Protein AF-A0A7S0EBW3-F1 (afdb_monomer)

Secondary structure (DSSP, 8-state):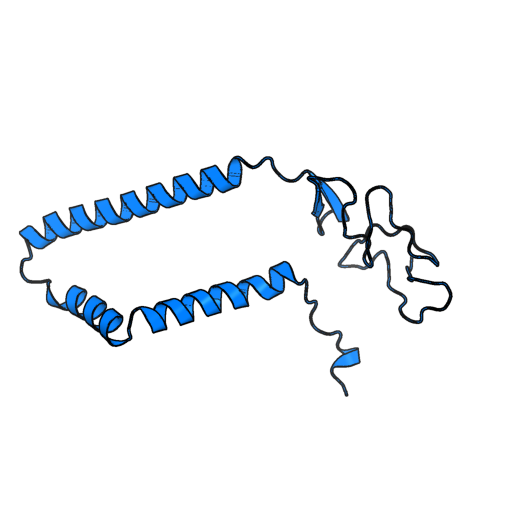
-EEESSTT-S--EESB-SS-B--B--EES-PBPTTEESTTS-EESSTTEEEETTTTEEEEPPPTHHHHHHHHHHHHHHHHHHHHHHHHHHHHHHH-TTTHHHHHHHHHHHHHH-HHHHHHHHHHHHHHHHHHHHH--PPPPGGGS--

Foldseek 3Di:
DWADQAPPDPDIHDCDDPQWHAQFPHDGRTHGDPQFDDPRSQDGPDPQWHGDRVVNDTDGHPDPPVVVVVVVVVVVVVVVVVVVVCVVCVVVCVVVVPPPPPVVVVVCVCVVCPVVNVVVVVVVCVVVVCVCVPVVPDPDPVVPVPD

Structure (mmCIF, N/CA/C/O backbone):
data_AF-A0A7S0EBW3-F1
#
_entry.id   AF-A0A7S0EBW3-F1
#
loop_
_atom_site.group_PDB
_atom_site.id
_atom_site.type_symbol
_atom_site.label_atom_id
_atom_site.label_alt_id
_atom_site.label_comp_id
_atom_site.label_asym_id
_atom_site.label_entity_id
_atom_site.label_seq_id
_atom_site.pdbx_PDB_ins_code
_atom_site.Cartn_x
_atom_site.Cartn_y
_atom_site.Cartn_z
_atom_site.occupancy
_atom_site.B_iso_or_equiv
_atom_site.auth_seq_id
_atom_site.auth_comp_id
_atom_site.auth_asym_id
_atom_site.auth_atom_id
_atom_site.pdbx_PDB_model_num
ATOM 1 N N . GLU A 1 1 ? 6.588 -10.914 -23.840 1.00 69.38 1 GLU A N 1
ATOM 2 C CA . GLU A 1 1 ? 7.933 -10.317 -23.704 1.00 69.38 1 GLU A CA 1
ATOM 3 C C . GLU A 1 1 ? 8.533 -10.712 -22.366 1.00 69.38 1 GLU A C 1
ATOM 5 O O . GLU A 1 1 ? 7.778 -10.971 -21.429 1.00 69.38 1 GLU A O 1
ATOM 10 N N . TYR A 1 2 ? 9.860 -10.817 -22.300 1.00 77.00 2 TYR A N 1
ATOM 11 C CA . TYR A 1 2 ? 10.599 -11.184 -21.093 1.00 77.00 2 TYR A CA 1
ATOM 12 C C . TYR A 1 2 ? 11.570 -10.066 -20.716 1.00 77.00 2 TYR A C 1
ATOM 14 O O . TYR A 1 2 ? 12.130 -9.405 -21.593 1.00 77.00 2 TYR A O 1
ATOM 22 N N . TRP A 1 3 ? 11.761 -9.882 -19.417 1.00 79.44 3 TRP A N 1
ATOM 23 C CA . TRP A 1 3 ? 12.635 -8.896 -18.801 1.00 79.44 3 TRP A CA 1
ATOM 24 C C . TRP A 1 3 ? 13.728 -9.598 -17.998 1.00 79.44 3 TRP A C 1
ATOM 26 O O . TRP A 1 3 ? 13.497 -10.642 -17.383 1.00 79.44 3 TRP A O 1
ATOM 36 N N . ARG A 1 4 ? 14.924 -9.005 -18.011 1.00 76.56 4 ARG A N 1
ATOM 37 C CA . ARG A 1 4 ? 16.059 -9.397 -17.171 1.00 76.56 4 ARG A CA 1
ATOM 38 C C . ARG A 1 4 ? 16.924 -8.185 -16.832 1.00 76.56 4 ARG A C 1
ATOM 40 O O . ARG A 1 4 ? 17.083 -7.274 -17.651 1.00 76.56 4 ARG A O 1
ATOM 47 N N . ILE A 1 5 ? 17.535 -8.209 -15.647 1.00 74.75 5 ILE A N 1
ATOM 48 C CA . ILE A 1 5 ? 18.353 -7.094 -15.140 1.00 74.75 5 ILE A CA 1
ATOM 49 C C . ILE A 1 5 ? 19.613 -6.829 -15.975 1.00 74.75 5 ILE A C 1
ATOM 51 O O . ILE A 1 5 ? 20.009 -5.685 -16.157 1.00 74.75 5 ILE A O 1
ATOM 55 N N . SER A 1 6 ? 20.217 -7.873 -16.541 1.00 77.00 6 SER A N 1
ATOM 56 C CA . SER A 1 6 ? 21.389 -7.786 -17.418 1.00 77.00 6 SER A CA 1
ATOM 57 C C . SER A 1 6 ? 21.342 -8.886 -18.480 1.00 77.00 6 SER A C 1
ATOM 59 O O . SER A 1 6 ? 20.559 -9.829 -18.377 1.00 77.00 6 SER A O 1
ATOM 61 N N . SER A 1 7 ? 22.187 -8.797 -19.511 1.00 79.88 7 SER A N 1
ATOM 62 C CA . SER A 1 7 ? 22.317 -9.843 -20.539 1.00 79.88 7 SER A CA 1
ATOM 63 C C . SER A 1 7 ? 22.825 -11.184 -20.001 1.00 79.88 7 SER A C 1
ATOM 65 O O . SER A 1 7 ? 22.590 -12.204 -20.640 1.00 79.88 7 SER A O 1
ATOM 67 N N . THR A 1 8 ? 23.483 -11.179 -18.842 1.00 81.81 8 THR A N 1
ATOM 68 C CA . THR A 1 8 ? 24.072 -12.354 -18.185 1.00 81.81 8 THR A CA 1
ATOM 69 C C . THR A 1 8 ? 23.226 -12.902 -17.037 1.00 81.81 8 THR A C 1
ATOM 71 O O . THR A 1 8 ? 23.603 -13.901 -16.431 1.00 81.81 8 THR A O 1
ATOM 74 N N . SER A 1 9 ? 22.102 -12.259 -16.709 1.00 80.56 9 SER A N 1
ATOM 75 C CA . SER A 1 9 ? 21.250 -12.713 -15.613 1.00 80.56 9 SER A CA 1
ATOM 76 C C . SER A 1 9 ? 20.488 -13.985 -15.982 1.00 80.56 9 SER A C 1
ATOM 78 O O . SER A 1 9 ? 19.905 -14.075 -17.064 1.00 80.56 9 SER A O 1
ATOM 80 N N . LEU A 1 10 ? 20.481 -14.945 -15.055 1.00 81.88 10 LEU A N 1
ATOM 81 C CA . LEU A 1 10 ? 19.701 -16.182 -15.147 1.00 81.88 10 LEU A CA 1
ATOM 82 C C . LEU A 1 10 ? 18.241 -15.987 -14.699 1.00 81.88 10 LEU A C 1
ATOM 84 O O . LEU A 1 10 ? 17.397 -16.824 -15.006 1.00 81.88 10 LEU A O 1
ATOM 88 N N . ASP A 1 11 ? 17.934 -14.886 -14.001 1.00 76.06 11 ASP A N 1
ATOM 89 C CA . ASP A 1 11 ? 16.568 -14.529 -13.600 1.00 76.06 11 ASP A CA 1
ATOM 90 C C . ASP A 1 11 ? 15.874 -13.807 -14.764 1.00 76.06 11 ASP A C 1
ATOM 92 O O . ASP A 1 11 ? 16.110 -12.622 -15.028 1.00 76.06 11 ASP A O 1
ATOM 96 N N . VAL A 1 12 ? 15.054 -14.560 -15.500 1.00 78.25 12 VAL A N 1
ATOM 97 C CA . VAL A 1 12 ? 14.268 -14.073 -16.636 1.00 78.25 12 VAL A CA 1
ATOM 98 C C . VAL A 1 12 ? 12.795 -14.114 -16.259 1.00 78.25 12 VAL A C 1
ATOM 100 O O . VAL A 1 12 ? 12.225 -15.185 -16.060 1.00 78.25 12 VAL A O 1
ATOM 103 N N . ARG A 1 13 ? 12.149 -12.948 -16.212 1.00 74.75 13 ARG A N 1
ATOM 104 C CA . ARG A 1 13 ? 10.738 -12.827 -15.819 1.00 74.75 13 ARG A CA 1
ATOM 105 C C . ARG A 1 13 ? 9.878 -12.434 -17.002 1.00 74.75 13 ARG A C 1
ATOM 107 O O . ARG A 1 13 ? 10.310 -11.701 -17.888 1.00 74.75 13 ARG A O 1
ATOM 114 N N . LYS A 1 14 ? 8.643 -12.921 -17.041 1.00 76.31 14 LYS A N 1
ATOM 115 C CA . LYS A 1 14 ? 7.682 -12.548 -18.084 1.00 76.31 14 LYS A CA 1
ATOM 116 C C . LYS A 1 14 ? 7.138 -11.149 -17.771 1.00 76.31 14 LYS A C 1
ATOM 118 O O . LYS A 1 14 ? 6.630 -10.939 -16.679 1.00 76.31 14 LYS A O 1
ATOM 123 N N . CYS A 1 15 ? 7.207 -10.224 -18.730 1.00 72.62 15 CYS A N 1
ATOM 124 C CA . CYS A 1 15 ? 6.625 -8.879 -18.590 1.00 72.62 15 CYS A CA 1
ATOM 125 C C . CYS A 1 15 ? 5.094 -8.896 -18.536 1.00 72.62 15 CYS A C 1
ATOM 127 O O . CYS A 1 15 ? 4.454 -8.044 -17.931 1.00 72.62 15 CYS A O 1
ATOM 129 N N . ARG A 1 16 ? 4.499 -9.884 -19.209 1.00 69.31 16 ARG A N 1
ATOM 130 C CA . ARG A 1 16 ? 3.053 -10.016 -19.374 1.00 69.31 16 ARG A CA 1
ATOM 131 C C . ARG A 1 16 ? 2.632 -11.439 -19.030 1.00 69.31 16 ARG A C 1
ATOM 133 O O . ARG A 1 16 ? 2.846 -12.347 -19.837 1.00 69.31 16 ARG A O 1
ATOM 140 N N . GLY A 1 17 ? 2.107 -11.643 -17.824 1.00 57.16 17 GLY A N 1
ATOM 141 C CA . GLY A 1 17 ? 1.518 -12.907 -17.368 1.00 57.16 17 GLY A CA 1
ATOM 142 C C . GLY A 1 17 ? -0.011 -12.878 -17.411 1.00 57.16 17 GLY A C 1
ATOM 143 O O . GLY A 1 17 ? -0.600 -11.818 -17.587 1.00 57.16 17 GLY A O 1
ATOM 144 N N . ASP A 1 18 ? -0.652 -14.034 -17.223 1.00 54.78 18 ASP A N 1
ATOM 145 C CA . ASP A 1 18 ? -2.123 -14.145 -17.211 1.00 54.78 18 ASP A CA 1
ATOM 146 C C . ASP A 1 18 ? -2.771 -13.470 -15.985 1.00 54.78 18 ASP A C 1
ATOM 148 O O . ASP A 1 18 ? -3.982 -13.273 -15.953 1.00 54.78 18 ASP A O 1
ATOM 152 N N . THR A 1 19 ? -1.972 -13.088 -14.981 1.00 52.38 19 THR A N 1
ATOM 153 C CA . THR A 1 19 ? -2.448 -12.560 -13.690 1.00 52.38 19 THR A CA 1
ATOM 154 C C . THR A 1 19 ? -1.768 -11.269 -13.228 1.00 52.38 19 THR A C 1
ATOM 156 O O . THR A 1 19 ? -2.220 -10.676 -12.253 1.00 52.38 19 THR A O 1
ATOM 159 N N . ALA A 1 20 ? -0.709 -10.808 -13.902 1.00 56.16 20 ALA A N 1
ATOM 160 C CA . ALA A 1 20 ? 0.003 -9.584 -13.541 1.00 56.16 20 ALA A CA 1
ATOM 161 C C . ALA A 1 20 ? 0.631 -8.940 -14.782 1.00 56.16 20 ALA A C 1
ATOM 163 O O . ALA A 1 20 ? 1.392 -9.569 -15.527 1.00 56.16 20 ALA A O 1
ATOM 164 N N . TYR A 1 21 ? 0.285 -7.675 -14.990 1.00 68.31 21 TYR A N 1
ATOM 165 C CA . TYR A 1 21 ? 0.877 -6.811 -15.995 1.00 68.31 21 TYR A CA 1
ATOM 166 C C . TYR A 1 21 ? 1.929 -5.967 -15.274 1.00 68.31 21 TYR A C 1
ATOM 168 O O . TYR A 1 21 ? 1.602 -5.256 -14.327 1.00 68.31 21 TYR A O 1
ATOM 176 N N . THR A 1 22 ? 3.196 -6.061 -15.673 1.00 73.06 22 THR A N 1
ATOM 177 C CA . THR A 1 22 ? 4.205 -5.089 -15.244 1.00 73.06 22 THR A CA 1
ATOM 178 C C . THR A 1 22 ? 4.606 -4.243 -16.449 1.00 73.06 22 THR A C 1
ATOM 180 O O . THR A 1 22 ? 4.729 -4.770 -17.560 1.00 73.06 22 THR A O 1
ATOM 183 N N . PRO A 1 23 ? 4.792 -2.925 -16.287 1.00 79.00 23 PRO A N 1
ATOM 184 C CA . PRO A 1 23 ? 5.110 -2.023 -17.388 1.00 79.00 23 PRO A CA 1
ATOM 185 C C . PRO A 1 23 ? 6.611 -2.080 -17.692 1.00 79.00 23 PRO A C 1
ATOM 187 O O . PRO A 1 23 ? 7.340 -1.097 -17.563 1.00 79.00 23 PRO A O 1
ATOM 190 N N . CYS A 1 24 ? 7.102 -3.263 -18.061 1.00 81.50 24 CYS A N 1
ATOM 191 C CA . CYS A 1 24 ? 8.438 -3.414 -18.619 1.00 81.50 24 CYS A CA 1
ATOM 192 C C . CYS A 1 24 ? 8.402 -3.360 -20.142 1.00 81.50 24 CYS A C 1
ATOM 194 O O . CYS A 1 24 ? 7.511 -3.912 -20.781 1.00 81.50 24 CYS A O 1
ATOM 196 N N . ALA A 1 25 ? 9.422 -2.724 -20.716 1.00 78.75 25 ALA A N 1
ATOM 197 C CA . ALA A 1 25 ? 9.622 -2.643 -22.160 1.00 78.75 25 ALA A CA 1
ATOM 198 C C . ALA A 1 25 ? 10.271 -3.920 -22.739 1.00 78.75 25 ALA A C 1
ATOM 200 O O . ALA A 1 25 ? 10.454 -4.040 -23.948 1.00 78.75 25 ALA A O 1
ATOM 201 N N . GLY A 1 26 ? 10.623 -4.879 -21.872 1.00 77.06 26 GLY A N 1
ATOM 202 C CA . GLY A 1 26 ? 11.288 -6.126 -22.236 1.00 77.06 26 GLY A CA 1
ATOM 203 C C . GLY A 1 26 ? 12.762 -5.954 -22.619 1.00 77.06 26 GLY A C 1
ATOM 204 O O . GLY A 1 26 ? 13.294 -4.853 -22.724 1.00 77.06 26 GLY A O 1
ATOM 205 N N . GLY A 1 27 ? 13.445 -7.082 -22.817 1.00 73.88 27 GLY A N 1
ATOM 206 C CA . GLY A 1 27 ? 14.837 -7.114 -23.266 1.00 73.88 27 GLY A CA 1
ATOM 207 C C . GLY A 1 27 ? 15.868 -7.250 -22.142 1.00 73.88 27 GLY A C 1
ATOM 208 O O . GLY A 1 27 ? 15.555 -7.565 -20.992 1.00 73.88 27 GLY A O 1
ATOM 209 N N . ALA A 1 28 ? 17.137 -7.086 -22.518 1.00 66.12 28 ALA A N 1
ATOM 210 C CA . ALA A 1 28 ? 18.273 -7.126 -21.605 1.00 66.12 28 ALA A CA 1
ATOM 211 C C . ALA A 1 28 ? 18.618 -5.704 -21.155 1.00 66.12 28 ALA A C 1
ATOM 213 O O . ALA A 1 28 ? 18.741 -4.845 -22.020 1.00 66.12 28 ALA A O 1
ATOM 214 N N . ALA A 1 29 ? 18.844 -5.505 -19.851 1.00 66.44 29 ALA A N 1
ATOM 215 C CA . ALA A 1 29 ? 19.151 -4.222 -19.188 1.00 66.44 29 ALA A CA 1
ATOM 216 C C . ALA A 1 29 ? 17.959 -3.472 -18.562 1.00 66.44 29 ALA A C 1
ATOM 218 O O . ALA A 1 29 ? 18.016 -2.259 -18.395 1.00 66.44 29 ALA A O 1
ATOM 219 N N . ALA A 1 30 ? 16.914 -4.194 -18.151 1.00 64.25 30 ALA A N 1
ATOM 220 C CA . ALA A 1 30 ? 15.855 -3.669 -17.291 1.00 64.25 30 ALA A CA 1
ATOM 221 C C . ALA A 1 30 ? 15.211 -2.329 -17.699 1.00 64.25 30 ALA A C 1
ATOM 223 O O . ALA A 1 30 ? 14.985 -1.466 -16.853 1.00 64.25 30 ALA A O 1
ATOM 224 N N . SER A 1 31 ? 14.859 -2.156 -18.973 1.00 78.06 31 SER A N 1
ATOM 225 C CA . SER A 1 31 ? 14.070 -0.997 -19.390 1.00 78.06 31 SER A CA 1
ATOM 226 C C . SER A 1 31 ? 12.623 -1.119 -18.899 1.00 78.06 31 SER A C 1
ATOM 228 O O . SER A 1 31 ? 11.883 -2.048 -19.245 1.00 78.06 31 SER A O 1
ATOM 230 N N . CYS A 1 32 ? 12.222 -0.161 -18.069 1.00 82.81 32 CYS A N 1
ATOM 231 C CA . CYS A 1 32 ? 10.830 0.071 -17.711 1.00 82.81 32 CYS A CA 1
ATOM 232 C C . CYS A 1 32 ? 10.180 1.015 -18.723 1.00 82.81 32 CYS A C 1
ATOM 234 O O . CYS A 1 32 ? 10.877 1.749 -19.425 1.00 82.81 32 CYS A O 1
ATOM 236 N N . ALA A 1 33 ? 8.852 0.978 -18.812 1.00 84.25 33 ALA A N 1
ATOM 237 C CA . ALA A 1 33 ? 8.105 2.002 -19.528 1.00 84.25 33 ALA A CA 1
ATOM 238 C C . ALA A 1 33 ? 8.330 3.381 -18.886 1.00 84.25 33 ALA A C 1
ATOM 240 O O . ALA A 1 33 ? 8.766 3.486 -17.735 1.00 84.25 33 ALA A O 1
ATOM 241 N N . ASP A 1 34 ? 8.013 4.441 -19.624 1.00 85.56 34 ASP A N 1
ATOM 242 C CA . ASP A 1 34 ? 8.149 5.807 -19.125 1.00 85.56 34 ASP A CA 1
ATOM 243 C C . ASP A 1 34 ? 7.404 5.993 -17.795 1.00 85.56 34 ASP A C 1
ATOM 245 O O . ASP A 1 34 ? 6.301 5.485 -17.606 1.00 85.56 34 ASP A O 1
ATOM 249 N N . HIS A 1 35 ? 8.016 6.737 -16.871 1.00 87.56 35 HIS A N 1
ATOM 250 C CA . HIS A 1 35 ? 7.530 6.984 -15.505 1.00 87.56 35 HIS A CA 1
ATOM 251 C C . HIS A 1 35 ? 7.526 5.779 -14.546 1.00 87.56 35 HIS A C 1
ATOM 253 O O . HIS A 1 35 ? 7.072 5.903 -13.403 1.00 87.56 35 HIS A O 1
ATOM 259 N N . HIS A 1 36 ? 8.083 4.643 -14.972 1.00 89.94 36 HIS A N 1
ATOM 260 C CA . HIS A 1 36 ? 8.241 3.439 -14.164 1.00 89.94 36 HIS A CA 1
ATOM 261 C C . HIS A 1 36 ? 9.715 3.117 -13.887 1.00 89.94 36 HIS A C 1
ATOM 263 O O . HIS A 1 36 ? 10.614 3.451 -14.656 1.00 89.94 36 HIS A O 1
ATOM 269 N N . GLY A 1 37 ? 9.974 2.433 -12.776 1.00 87.12 37 GLY A N 1
ATOM 270 C CA . GLY A 1 37 ? 11.316 2.068 -12.343 1.00 87.12 37 GLY A CA 1
ATOM 271 C C . GLY A 1 37 ? 11.350 0.909 -11.350 1.00 87.12 37 GLY A C 1
ATOM 272 O O . GLY A 1 37 ? 10.335 0.304 -10.996 1.00 87.12 37 GLY A O 1
ATOM 273 N N . GLY A 1 38 ? 12.559 0.608 -10.880 1.00 82.06 38 GLY A N 1
ATOM 274 C CA . GLY A 1 38 ? 12.822 -0.474 -9.935 1.00 82.06 38 GLY A CA 1
ATOM 275 C C . GLY A 1 38 ? 12.812 -1.876 -10.567 1.00 82.06 38 GLY A C 1
ATOM 276 O O . GLY A 1 38 ? 12.527 -2.036 -11.752 1.00 82.06 38 GLY A O 1
ATOM 277 N N . PRO A 1 39 ? 13.118 -2.924 -9.781 1.00 74.94 39 PRO A N 1
ATOM 278 C CA . PRO A 1 39 ? 13.342 -4.274 -10.308 1.00 74.94 39 PRO A CA 1
ATOM 279 C C . PRO A 1 39 ? 12.119 -4.935 -10.955 1.00 74.94 39 PRO A C 1
ATOM 281 O O . PRO A 1 39 ? 12.282 -5.842 -11.754 1.00 74.94 39 PRO A O 1
ATOM 284 N N . LYS A 1 40 ? 10.896 -4.514 -10.617 1.00 77.06 40 LYS A N 1
ATOM 285 C CA . LYS A 1 40 ? 9.663 -5.020 -11.246 1.00 77.06 40 LYS A CA 1
ATOM 286 C C . LYS A 1 40 ? 8.997 -3.999 -12.183 1.00 77.06 40 LYS A C 1
ATOM 288 O O . LYS A 1 40 ? 7.936 -4.288 -12.717 1.00 77.06 40 LYS A O 1
ATOM 293 N N . CYS A 1 41 ? 9.580 -2.811 -12.376 1.00 83.56 41 CYS A N 1
ATOM 294 C CA . CYS A 1 41 ? 8.919 -1.665 -13.025 1.00 83.56 41 CYS A CA 1
ATOM 295 C C . CYS A 1 41 ? 7.632 -1.188 -12.316 1.00 83.56 41 CYS A C 1
ATOM 297 O O . CYS A 1 41 ? 6.814 -0.471 -12.883 1.00 83.56 41 CYS A O 1
ATOM 299 N N . GLU A 1 42 ? 7.462 -1.556 -11.047 1.00 86.19 42 GLU A N 1
ATOM 300 C CA . GLU A 1 42 ? 6.304 -1.196 -10.219 1.00 86.19 42 GLU A CA 1
ATOM 301 C C . GLU A 1 42 ? 6.569 0.053 -9.364 1.00 86.19 42 GLU A C 1
ATOM 303 O O . GLU A 1 42 ? 5.746 0.432 -8.538 1.00 86.19 42 GLU A O 1
ATOM 308 N N . VAL A 1 43 ? 7.726 0.705 -9.516 1.00 89.62 43 VAL A N 1
ATOM 309 C CA . VAL A 1 43 ? 8.034 1.949 -8.800 1.00 89.62 43 VAL A CA 1
ATOM 310 C C . VAL A 1 43 ? 7.703 3.131 -9.698 1.00 89.62 43 VAL A C 1
ATOM 312 O O . VAL A 1 43 ? 8.259 3.249 -10.785 1.00 89.62 43 VAL A O 1
ATOM 315 N N . CYS A 1 44 ? 6.832 4.025 -9.240 1.00 92.19 44 CYS A N 1
ATOM 316 C CA . CYS A 1 44 ? 6.560 5.278 -9.936 1.00 92.19 44 CYS A CA 1
ATOM 317 C C . CYS A 1 44 ? 7.713 6.255 -9.725 1.00 92.19 44 CYS A C 1
ATOM 319 O O . CYS A 1 44 ? 8.101 6.520 -8.589 1.00 92.19 44 CYS A O 1
ATOM 321 N N . THR A 1 45 ? 8.264 6.799 -10.808 1.00 93.56 45 THR A N 1
ATOM 322 C CA . THR A 1 45 ? 9.352 7.788 -10.718 1.00 93.56 45 THR A CA 1
ATOM 323 C C . THR A 1 45 ? 8.835 9.197 -10.433 1.00 93.56 45 THR A C 1
ATOM 325 O O . THR A 1 45 ? 9.609 10.070 -10.053 1.00 93.56 45 THR A O 1
ATOM 328 N N . THR A 1 46 ? 7.539 9.431 -10.648 1.00 93.44 46 THR A N 1
ATOM 329 C CA . THR A 1 46 ? 6.875 10.714 -10.408 1.00 93.44 46 THR A CA 1
ATOM 330 C C . THR A 1 46 ? 6.348 10.777 -8.976 1.00 93.44 46 THR A C 1
ATOM 332 O O . THR A 1 46 ? 5.654 9.868 -8.519 1.00 93.44 46 THR A O 1
ATOM 335 N N . GLU A 1 47 ? 6.646 11.868 -8.271 1.00 89.81 47 GLU A N 1
ATOM 336 C CA . GLU A 1 47 ? 6.157 12.088 -6.909 1.00 89.81 47 GLU A CA 1
ATOM 337 C C . GLU A 1 47 ? 4.631 12.206 -6.853 1.00 89.81 47 GLU A C 1
ATOM 339 O O . GLU A 1 47 ? 3.991 12.759 -7.746 1.00 89.81 47 GLU A O 1
ATOM 344 N N . GLY A 1 48 ? 4.037 11.700 -5.771 1.00 88.62 48 GLY A N 1
ATOM 345 C CA . GLY A 1 48 ? 2.588 11.731 -5.590 1.00 88.62 48 GLY A CA 1
ATOM 346 C C . GLY A 1 48 ? 1.832 10.734 -6.466 1.00 88.62 48 GLY A C 1
ATOM 347 O O . GLY A 1 48 ? 0.619 10.865 -6.576 1.00 88.62 48 GLY A O 1
ATOM 348 N N . TYR A 1 49 ? 2.511 9.748 -7.059 1.00 92.19 49 TYR A N 1
ATOM 349 C CA . TYR A 1 49 ? 1.896 8.622 -7.761 1.00 92.19 49 TYR A CA 1
ATOM 350 C C . TYR A 1 49 ? 2.175 7.306 -7.025 1.00 92.19 49 TYR A C 1
ATOM 352 O O . TYR A 1 49 ? 3.227 7.134 -6.411 1.00 92.19 49 TYR A O 1
ATOM 360 N N . TYR A 1 50 ? 1.238 6.365 -7.110 1.00 89.69 50 TYR A N 1
ATOM 361 C CA . TYR A 1 50 ? 1.389 4.991 -6.636 1.00 89.69 50 TYR A CA 1
ATOM 362 C C . TYR A 1 50 ? 1.147 4.011 -7.786 1.00 89.69 50 TYR A C 1
ATOM 364 O O . TYR A 1 50 ? 0.417 4.314 -8.731 1.00 89.69 50 TYR A O 1
ATOM 372 N N . PHE A 1 51 ? 1.755 2.829 -7.714 1.00 89.19 51 PHE A N 1
ATOM 373 C CA . PHE A 1 51 ? 1.553 1.794 -8.721 1.00 89.19 51 PHE A CA 1
ATOM 374 C C . PHE A 1 51 ? 0.258 1.029 -8.459 1.00 89.19 51 PHE A C 1
ATOM 376 O O . PHE A 1 51 ? 0.082 0.429 -7.395 1.00 89.19 51 PHE A O 1
ATOM 383 N N . ASP A 1 52 ? -0.647 1.046 -9.434 1.00 87.00 52 ASP A N 1
ATOM 384 C CA . ASP A 1 52 ? -1.855 0.237 -9.420 1.00 87.00 52 ASP A CA 1
ATOM 385 C C . ASP A 1 52 ? -1.615 -1.066 -10.182 1.00 87.00 52 ASP A C 1
ATOM 387 O O . ASP A 1 52 ? -1.441 -1.071 -11.400 1.00 87.00 52 ASP A O 1
ATOM 391 N N . LYS A 1 53 ? -1.642 -2.183 -9.454 1.00 82.50 53 LYS A N 1
ATOM 392 C CA . LYS A 1 53 ? -1.459 -3.525 -10.013 1.00 82.50 53 LYS A CA 1
ATOM 393 C C . LYS A 1 53 ? -2.564 -3.945 -10.977 1.00 82.50 53 LYS A C 1
ATOM 395 O O . LYS A 1 53 ? -2.302 -4.763 -11.853 1.00 82.50 53 LYS A O 1
ATOM 400 N N . ALA A 1 54 ? -3.785 -3.437 -10.800 1.00 82.25 54 ALA A N 1
ATOM 401 C CA . ALA A 1 54 ? -4.916 -3.810 -11.646 1.00 82.25 54 ALA A CA 1
ATOM 402 C C . ALA A 1 54 ? -4.746 -3.257 -13.066 1.00 82.25 54 ALA A C 1
ATOM 404 O O . ALA A 1 54 ? -4.989 -3.967 -14.040 1.00 82.25 54 ALA A O 1
ATOM 405 N N . ASP A 1 55 ? -4.256 -2.021 -13.160 1.00 82.19 55 ASP A N 1
ATOM 406 C CA . ASP A 1 55 ? -4.075 -1.312 -14.429 1.00 82.19 55 ASP A CA 1
ATOM 407 C C . ASP A 1 55 ? -2.619 -1.318 -14.915 1.00 82.19 55 ASP A C 1
ATOM 409 O O . ASP A 1 55 ? -2.331 -0.827 -16.005 1.00 82.19 55 ASP A O 1
ATOM 413 N N . ALA A 1 56 ? -1.700 -1.863 -14.110 1.00 83.69 56 ALA A N 1
ATOM 414 C CA . ALA A 1 56 ? -0.257 -1.872 -14.344 1.00 83.69 56 ALA A CA 1
ATOM 415 C C . ALA A 1 56 ? 0.330 -0.499 -14.671 1.00 83.69 56 ALA A C 1
ATOM 417 O O . ALA A 1 56 ? 1.228 -0.366 -15.504 1.00 83.69 56 ALA A O 1
ATOM 418 N N . ALA A 1 57 ? -0.190 0.523 -14.001 1.00 87.31 57 ALA A N 1
ATOM 419 C CA . ALA A 1 57 ? 0.102 1.911 -14.296 1.00 87.31 57 ALA A CA 1
ATOM 420 C C . ALA A 1 57 ? 0.285 2.716 -13.013 1.00 87.31 57 ALA A C 1
ATOM 422 O O . ALA A 1 57 ? -0.295 2.421 -11.965 1.00 87.31 57 ALA A O 1
ATOM 423 N N . CYS A 1 58 ? 1.084 3.772 -13.111 1.00 90.44 58 CYS A N 1
ATOM 424 C CA . CYS A 1 58 ? 1.202 4.759 -12.053 1.00 90.44 58 CYS A CA 1
ATOM 425 C C . CYS A 1 58 ? -0.020 5.676 -12.045 1.00 90.44 58 CYS A C 1
ATOM 427 O O . CYS A 1 58 ? -0.306 6.358 -13.028 1.00 90.44 58 CYS A O 1
ATOM 429 N N . LYS A 1 59 ? -0.726 5.722 -10.914 1.00 91.19 59 LYS A N 1
ATOM 430 C CA . LYS A 1 59 ? -1.882 6.593 -10.686 1.00 91.19 59 LYS A CA 1
ATOM 431 C C . LYS A 1 59 ? -1.562 7.661 -9.660 1.00 91.19 59 LYS A C 1
ATOM 433 O O . LYS A 1 59 ? -0.844 7.404 -8.699 1.00 91.19 59 LYS A O 1
ATOM 438 N N . GLN A 1 60 ? -2.133 8.847 -9.842 1.00 92.12 60 GLN A N 1
ATOM 439 C CA . GLN A 1 60 ? -2.017 9.927 -8.871 1.00 92.12 60 GLN A CA 1
ATOM 440 C C . GLN A 1 60 ? -2.599 9.465 -7.526 1.00 92.12 60 GLN A C 1
ATOM 442 O O . GLN A 1 60 ? -3.715 8.943 -7.457 1.00 92.12 60 GLN A O 1
ATOM 447 N N . CYS A 1 61 ? -1.842 9.662 -6.452 1.00 87.25 61 CYS A N 1
ATOM 448 C CA . CYS A 1 61 ? -2.315 9.474 -5.094 1.00 87.25 61 CYS A CA 1
ATOM 449 C C . CYS A 1 61 ? -3.529 10.379 -4.858 1.00 87.25 61 CYS A C 1
ATOM 451 O O . CYS A 1 61 ? -3.473 11.565 -5.194 1.00 87.25 61 CYS A O 1
ATOM 453 N N . PRO A 1 62 ? -4.615 9.861 -4.262 1.00 81.88 62 PRO A N 1
ATOM 454 C CA . PRO A 1 62 ? -5.758 10.693 -3.923 1.00 81.88 62 PRO A CA 1
ATOM 455 C C . PRO A 1 62 ? -5.307 11.815 -2.984 1.00 81.88 62 PRO A C 1
ATOM 457 O O . PRO A 1 62 ? -4.626 11.563 -1.986 1.00 81.88 62 PRO A O 1
ATOM 460 N N . GLU A 1 63 ? -5.686 13.054 -3.296 1.00 77.00 63 GLU A N 1
ATOM 461 C CA . GLU A 1 63 ? -5.375 14.200 -2.446 1.00 77.00 63 GLU A CA 1
ATOM 462 C C . GLU A 1 63 ? -5.959 13.979 -1.039 1.00 77.00 63 GLU A C 1
ATOM 464 O O . GLU A 1 63 ? -7.097 13.528 -0.868 1.00 77.00 63 GLU A O 1
ATOM 469 N N . GLY A 1 64 ? -5.134 14.234 -0.019 1.00 63.25 64 GLY A N 1
ATOM 470 C CA . GLY A 1 64 ? -5.239 13.697 1.345 1.00 63.25 64 GLY A CA 1
ATOM 471 C C . GLY A 1 64 ? -6.442 14.117 2.198 1.00 63.25 64 GLY A C 1
ATOM 472 O O . GLY A 1 64 ? -6.390 13.984 3.418 1.00 63.25 64 GLY A O 1
ATOM 473 N N . ALA A 1 65 ? -7.536 14.596 1.612 1.00 59.97 65 ALA A N 1
ATOM 474 C CA . ALA A 1 65 ? -8.739 14.947 2.358 1.00 59.97 65 ALA A CA 1
ATOM 475 C C . ALA A 1 65 ? -9.561 13.708 2.756 1.00 59.97 65 ALA A C 1
ATOM 477 O O . ALA A 1 65 ? -10.057 13.620 3.877 1.00 59.97 65 ALA A O 1
ATOM 478 N N . MET A 1 66 ? -9.680 12.713 1.875 1.00 64.00 66 MET A N 1
ATOM 479 C CA . MET A 1 66 ? -10.597 11.584 2.085 1.00 64.00 66 MET A CA 1
ATOM 480 C C . MET A 1 66 ? -10.258 10.683 3.286 1.00 64.00 66 MET A C 1
ATOM 482 O O . MET A 1 66 ? -11.150 10.451 4.106 1.00 64.00 66 MET A O 1
ATOM 486 N N . PRO A 1 67 ? -9.015 10.193 3.474 1.00 68.06 67 PRO A N 1
ATOM 487 C CA . PRO A 1 67 ? -8.700 9.350 4.631 1.00 68.06 67 PRO A CA 1
ATOM 488 C C . PRO A 1 67 ? -8.805 10.115 5.958 1.00 68.06 67 PRO A C 1
ATOM 490 O O . PRO A 1 67 ? -9.212 9.542 6.969 1.00 68.06 67 PRO A O 1
ATOM 493 N N . VAL A 1 68 ? -8.510 11.419 5.953 1.00 74.31 68 VAL A N 1
ATOM 494 C CA . VAL A 1 68 ? -8.645 12.289 7.130 1.00 74.31 68 VAL A CA 1
ATOM 495 C C . VAL A 1 68 ? -10.117 12.472 7.498 1.00 74.31 68 VAL A C 1
ATOM 497 O O . VAL A 1 68 ? -10.484 12.292 8.658 1.00 74.31 68 VAL A O 1
ATOM 500 N N . ILE A 1 69 ? -10.981 12.751 6.517 1.00 78.25 69 ILE A N 1
ATOM 501 C CA . ILE A 1 69 ? -12.428 12.888 6.728 1.00 78.25 69 ILE A CA 1
ATOM 502 C C . ILE A 1 69 ? -13.024 11.576 7.251 1.00 78.25 69 ILE A C 1
ATOM 504 O O . ILE A 1 69 ? -13.766 11.597 8.233 1.00 78.25 69 ILE A O 1
ATOM 508 N N . ILE A 1 70 ? -12.662 10.429 6.662 1.00 80.06 70 ILE A N 1
ATOM 509 C CA . ILE A 1 70 ? -13.118 9.108 7.128 1.00 80.06 70 ILE A CA 1
ATOM 510 C C . ILE A 1 70 ? -12.675 8.864 8.577 1.00 80.06 70 ILE A C 1
ATOM 512 O O . ILE A 1 70 ? -13.477 8.407 9.393 1.00 80.06 70 ILE A O 1
ATOM 516 N N . GLY A 1 71 ? -11.432 9.214 8.922 1.00 80.50 71 GLY A N 1
ATOM 517 C CA . GLY A 1 71 ? -10.921 9.111 10.289 1.00 80.50 71 GLY A CA 1
ATOM 518 C C . GLY A 1 71 ? -11.703 9.973 11.283 1.00 80.50 71 GLY A C 1
ATOM 519 O O . GLY A 1 71 ? -12.096 9.487 12.345 1.00 80.50 71 GLY A O 1
ATOM 520 N N . ILE A 1 72 ? -11.989 11.228 10.924 1.00 86.81 72 ILE A N 1
ATOM 521 C CA . ILE A 1 72 ? -12.760 12.166 11.752 1.00 86.81 72 ILE A CA 1
ATOM 522 C C . ILE A 1 72 ? -14.197 11.664 11.954 1.00 86.81 72 ILE A C 1
ATOM 524 O O . ILE A 1 72 ? -14.673 11.591 13.088 1.00 86.81 72 ILE A O 1
ATOM 528 N N . VAL A 1 73 ? -14.882 11.265 10.877 1.00 89.50 73 VAL A N 1
ATOM 529 C CA . VAL A 1 73 ? -16.254 10.733 10.937 1.00 89.50 73 VAL A CA 1
ATOM 530 C C . VAL A 1 73 ? -16.302 9.450 11.769 1.00 89.50 73 VAL A C 1
ATOM 532 O O . VAL A 1 73 ? -17.174 9.299 12.628 1.00 89.50 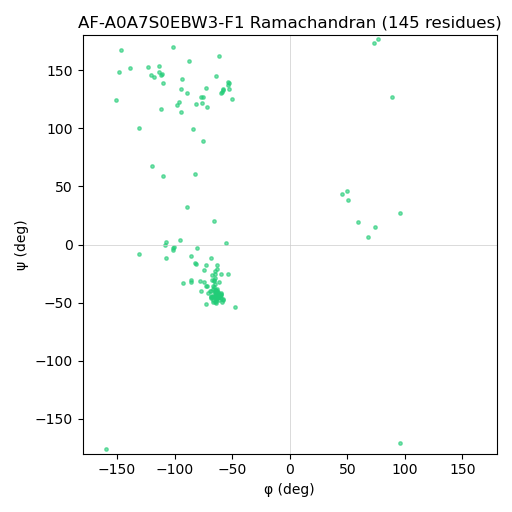73 VAL A O 1
ATOM 535 N N . GLY A 1 74 ? -15.332 8.552 11.577 1.00 89.69 74 GLY A N 1
ATOM 536 C CA . GLY A 1 74 ? -15.186 7.341 12.377 1.00 89.69 74 GLY A CA 1
ATOM 537 C C . GLY A 1 74 ? -15.032 7.656 13.865 1.00 89.69 74 GLY A C 1
ATOM 538 O O . GLY A 1 74 ? -15.771 7.108 14.683 1.00 89.69 74 GLY A O 1
ATOM 539 N N . LEU A 1 75 ? -14.162 8.602 14.228 1.00 91.56 75 LEU A N 1
ATOM 540 C CA . LEU A 1 75 ? -13.970 9.029 15.615 1.00 91.56 75 LEU A CA 1
ATOM 541 C C . LEU A 1 75 ? -15.269 9.570 16.239 1.00 91.56 75 LEU A C 1
ATOM 543 O O . LEU A 1 75 ? -15.662 9.131 17.323 1.00 91.56 75 LEU A O 1
ATOM 547 N N . PHE A 1 76 ? -15.964 10.481 15.550 1.00 93.38 76 PHE A N 1
ATOM 548 C CA . PHE A 1 76 ? -17.227 11.044 16.037 1.00 93.38 76 PHE A CA 1
ATOM 549 C C . PHE A 1 76 ? -18.322 9.982 16.177 1.00 93.38 76 PHE A C 1
ATOM 551 O O . PHE A 1 76 ? -19.062 10.004 17.162 1.00 93.38 76 PHE A O 1
ATOM 558 N N . SER A 1 77 ? -18.400 9.020 15.252 1.00 92.31 77 SER A N 1
ATOM 559 C CA . SER A 1 77 ? -19.359 7.912 15.338 1.00 92.31 77 SER A CA 1
ATOM 560 C C . SER A 1 77 ? -19.122 7.040 16.575 1.00 92.31 77 SER A C 1
ATOM 562 O O . SER A 1 77 ? -20.071 6.721 17.290 1.00 92.31 77 SER A O 1
ATOM 564 N N . VAL A 1 78 ? -17.861 6.737 16.904 1.00 93.06 78 VAL A N 1
ATOM 565 C CA . VAL A 1 78 ? -17.493 5.952 18.091 1.00 93.06 78 VAL A CA 1
ATOM 566 C C . VAL A 1 78 ? -17.800 6.727 19.370 1.00 93.06 78 VAL A C 1
ATOM 568 O O . VAL A 1 78 ? -18.407 6.176 20.289 1.00 93.06 78 VAL A O 1
ATOM 571 N N . ILE A 1 79 ? -17.445 8.014 19.434 1.00 93.19 79 ILE A N 1
ATOM 572 C CA . ILE A 1 79 ? -17.755 8.874 20.587 1.00 93.19 79 ILE A CA 1
ATOM 573 C C . ILE A 1 79 ? -19.271 8.976 20.790 1.00 93.19 79 ILE A C 1
ATOM 575 O O . ILE A 1 79 ? -19.749 8.840 21.920 1.00 93.19 79 ILE A O 1
ATOM 579 N N . SER A 1 80 ? -20.031 9.172 19.710 1.00 91.31 80 SER A N 1
ATOM 580 C CA . SER A 1 80 ? -21.493 9.237 19.742 1.00 91.31 80 SER A CA 1
ATOM 581 C C . SER A 1 80 ? -22.100 7.911 20.204 1.00 91.31 80 SER A C 1
ATOM 583 O O . SER A 1 80 ? -22.906 7.902 21.130 1.00 91.31 80 SER A O 1
ATOM 585 N N . ALA A 1 81 ? -21.640 6.776 19.668 1.00 91.31 81 ALA A N 1
ATOM 586 C CA . ALA A 1 81 ? -22.100 5.450 20.072 1.00 91.31 81 ALA A CA 1
ATOM 587 C C . ALA A 1 81 ? -21.802 5.155 21.550 1.00 91.31 81 ALA A C 1
ATOM 589 O O . ALA A 1 81 ? -22.675 4.668 22.265 1.00 91.31 81 ALA A O 1
ATOM 590 N N . ILE A 1 82 ? -20.606 5.498 22.044 1.00 91.75 82 ILE A N 1
ATOM 591 C CA . ILE A 1 82 ? -20.252 5.362 23.466 1.00 91.75 82 ILE A CA 1
ATOM 592 C C . ILE A 1 82 ? -21.131 6.272 24.329 1.00 91.75 82 ILE A C 1
ATOM 594 O O . ILE A 1 82 ? -21.589 5.850 25.391 1.00 91.75 82 ILE A O 1
ATOM 598 N N . SER A 1 83 ? -21.379 7.507 23.893 1.00 89.12 83 SER A N 1
ATOM 599 C CA . SER A 1 83 ? -22.203 8.474 24.627 1.00 89.12 83 SER A CA 1
ATOM 600 C C . SER A 1 83 ? -23.664 8.038 24.685 1.00 89.12 83 SER A C 1
ATOM 602 O O . SER A 1 83 ? -24.255 8.035 25.764 1.00 89.12 83 SER A O 1
ATOM 604 N N . LEU A 1 84 ? -24.222 7.576 23.564 1.00 89.31 84 LEU A N 1
ATOM 605 C CA . LEU A 1 84 ? -25.566 7.014 23.477 1.00 89.31 84 LEU A CA 1
ATOM 606 C C . LEU A 1 84 ? -25.678 5.742 24.318 1.00 89.31 84 LEU A C 1
ATOM 608 O O . LEU A 1 84 ? -26.614 5.608 25.099 1.00 89.31 84 LEU A O 1
ATOM 612 N N . LEU A 1 85 ? -24.699 4.839 24.237 1.00 87.06 85 LEU A N 1
ATOM 613 C CA . LEU A 1 85 ? -24.654 3.638 25.065 1.00 87.06 85 LEU A CA 1
ATOM 614 C C . 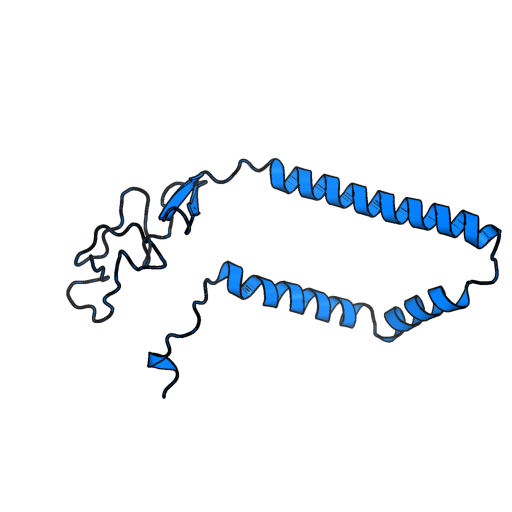LEU A 1 85 ? -24.605 4.004 26.552 1.00 87.06 85 LEU A C 1
ATOM 616 O O . LEU A 1 85 ? -25.347 3.428 27.337 1.00 87.06 85 LEU A O 1
ATOM 620 N N . ARG A 1 86 ? -23.794 4.990 26.954 1.00 84.06 86 ARG A N 1
ATOM 621 C CA . ARG A 1 86 ? -23.768 5.498 28.334 1.00 84.06 86 ARG A CA 1
ATOM 622 C C . ARG A 1 86 ? -25.086 6.140 28.742 1.00 84.06 86 ARG A C 1
ATOM 624 O O . ARG A 1 86 ? -25.498 5.937 29.875 1.00 84.06 86 ARG A O 1
ATOM 631 N N . PHE A 1 87 ? -25.751 6.882 27.862 1.00 84.56 87 PHE A N 1
ATOM 632 C CA . PHE A 1 87 ? -27.048 7.498 28.139 1.00 84.56 87 PHE A CA 1
ATOM 633 C C . PHE A 1 87 ? -28.147 6.442 28.314 1.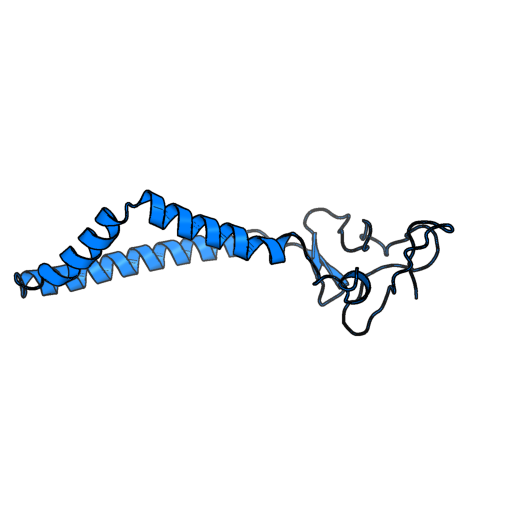00 84.56 87 PHE A C 1
ATOM 635 O O . PHE A 1 87 ? -28.869 6.455 29.310 1.00 84.56 87 PHE A O 1
ATOM 642 N N . LEU A 1 88 ? -28.221 5.469 27.403 1.00 81.12 88 LEU A N 1
ATOM 643 C CA . LEU A 1 88 ? -29.153 4.342 27.465 1.00 81.12 88 LEU A CA 1
ATOM 644 C C . LEU A 1 88 ? -28.871 3.441 28.672 1.00 81.12 88 LEU A C 1
ATOM 646 O O . LEU A 1 88 ? -29.797 3.018 29.358 1.00 81.12 88 LEU A O 1
ATOM 650 N N . LEU A 1 89 ? -27.597 3.181 28.979 1.00 76.69 89 LEU A N 1
ATOM 651 C CA . LEU A 1 89 ? -27.205 2.457 30.183 1.00 76.69 89 LEU A CA 1
ATOM 652 C C . LEU A 1 89 ? -27.487 3.279 31.437 1.00 76.69 89 LEU A C 1
ATOM 654 O O . LEU A 1 89 ? -27.964 2.700 32.388 1.00 76.69 89 LEU A O 1
ATOM 658 N N . SER A 1 90 ? -27.260 4.591 31.476 1.00 69.75 90 SER A N 1
ATOM 659 C CA . SER A 1 90 ? -27.530 5.437 32.651 1.00 69.75 90 SER A CA 1
ATOM 660 C C . SER A 1 90 ? -29.027 5.522 32.953 1.00 69.75 90 SER A C 1
ATOM 662 O O . SER A 1 90 ? -29.449 5.291 34.084 1.00 69.75 90 SER A O 1
ATOM 664 N N . THR A 1 91 ? -29.853 5.735 31.9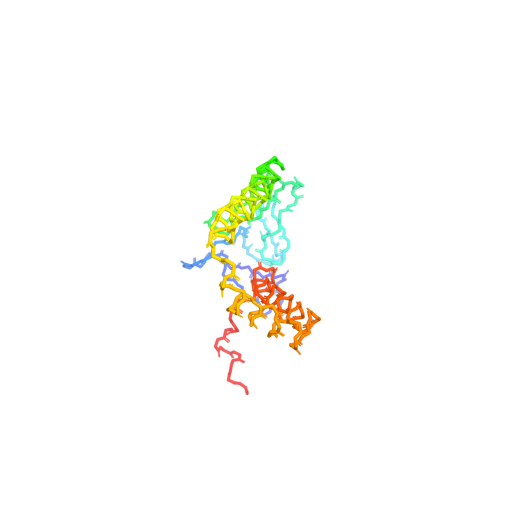26 1.00 62.75 91 THR A N 1
ATOM 665 C CA . THR A 1 91 ? -31.321 5.737 32.041 1.00 62.75 91 THR A CA 1
ATOM 666 C C . THR A 1 91 ? -31.864 4.359 32.438 1.00 62.75 91 THR A C 1
ATOM 668 O O . THR A 1 91 ? -32.730 4.265 33.309 1.00 62.75 91 THR A O 1
ATOM 671 N N . ARG A 1 92 ? -31.296 3.266 31.901 1.00 59.00 92 ARG A N 1
ATOM 672 C CA . ARG A 1 92 ? -31.612 1.888 32.320 1.00 59.00 92 ARG A CA 1
ATOM 673 C C . ARG A 1 92 ? -31.049 1.520 33.695 1.00 59.00 92 ARG A C 1
ATOM 675 O O . ARG A 1 92 ? -31.725 0.799 34.409 1.00 59.00 92 ARG A O 1
ATOM 682 N N . ILE A 1 93 ? -29.866 1.985 34.099 1.00 52.94 93 ILE A N 1
ATOM 683 C CA . ILE A 1 93 ? -29.196 1.697 35.388 1.00 52.94 93 ILE A CA 1
ATOM 684 C C . ILE A 1 93 ? -29.865 2.469 36.523 1.00 52.94 93 ILE A C 1
ATOM 686 O O . ILE A 1 93 ? -29.964 1.945 37.633 1.00 52.94 93 ILE A O 1
ATOM 690 N N . HIS A 1 94 ? -30.389 3.669 36.252 1.00 51.03 94 HIS A N 1
ATOM 691 C CA . HIS A 1 94 ? -31.212 4.384 37.221 1.00 51.03 94 HIS A CA 1
ATOM 692 C C . HIS A 1 94 ? -32.483 3.584 37.573 1.00 51.03 94 HIS A C 1
ATOM 694 O O . HIS A 1 94 ? -32.913 3.611 38.726 1.00 51.03 94 HIS A O 1
ATOM 700 N N . GLN A 1 95 ? -33.017 2.814 36.615 1.00 52.78 95 GLN A N 1
ATOM 701 C CA . GLN A 1 95 ? -34.136 1.876 36.795 1.00 52.78 95 GLN A CA 1
ATOM 702 C C . GLN A 1 95 ? -33.686 0.480 37.287 1.00 52.78 95 GLN A C 1
ATOM 704 O O . GLN A 1 95 ? -34.375 -0.168 38.067 1.00 52.78 95 GLN A O 1
ATOM 709 N N . PHE A 1 96 ? -32.494 0.022 36.901 1.00 51.16 96 PHE A N 1
ATOM 710 C CA . PHE A 1 96 ? -31.923 -1.288 37.223 1.00 51.16 96 PHE A CA 1
ATOM 711 C C . PHE A 1 96 ? -30.609 -1.151 38.005 1.00 51.16 96 PHE A C 1
ATOM 713 O O . PHE A 1 96 ? -29.547 -1.602 37.563 1.00 51.16 96 PHE A O 1
ATOM 720 N N . LYS A 1 97 ? -30.680 -0.658 39.250 1.00 48.38 97 LYS A N 1
ATOM 721 C CA . LYS A 1 97 ? -29.572 -0.712 40.236 1.00 48.38 97 LYS A CA 1
ATOM 722 C C . LYS A 1 97 ? -29.020 -2.134 40.503 1.00 48.38 97 LYS A C 1
ATOM 724 O O . LYS A 1 97 ? -28.109 -2.301 41.309 1.00 48.38 97 LYS A O 1
ATOM 729 N N . ARG A 1 98 ? -29.538 -3.171 39.834 1.00 52.91 98 ARG A N 1
ATOM 730 C CA . ARG A 1 98 ? 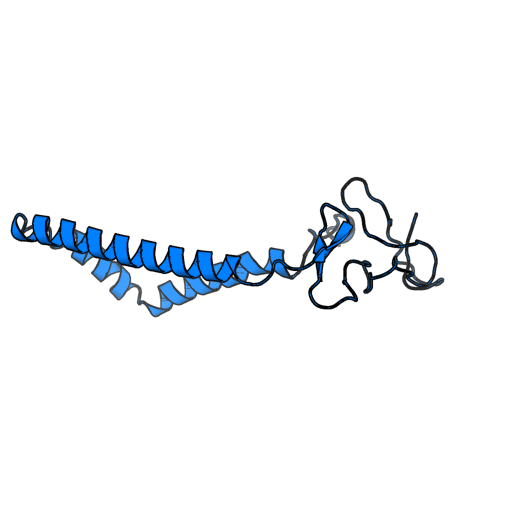-29.167 -4.584 39.996 1.00 52.91 98 ARG A CA 1
ATOM 731 C C . ARG A 1 98 ? -28.345 -5.195 38.849 1.00 52.91 98 ARG A C 1
ATOM 733 O O . ARG A 1 98 ? -27.740 -6.236 39.075 1.00 52.91 98 ARG A O 1
ATOM 740 N N . ILE A 1 99 ? -28.189 -4.558 37.681 1.00 52.53 99 ILE A N 1
ATOM 741 C CA . ILE A 1 99 ? -27.387 -5.121 36.557 1.00 52.53 99 ILE A CA 1
ATOM 742 C C . ILE A 1 99 ? -25.903 -4.698 36.665 1.00 52.53 99 ILE A C 1
ATOM 744 O O . ILE A 1 99 ? -25.185 -4.497 35.693 1.00 52.53 99 ILE A O 1
ATOM 748 N N . GLY A 1 100 ? -25.397 -4.541 37.890 1.00 57.00 100 GLY A N 1
ATOM 749 C CA . GLY A 1 100 ? -23.980 -4.267 38.134 1.00 57.00 100 GLY A CA 1
ATOM 750 C C . GLY A 1 100 ? -23.089 -5.495 37.925 1.00 57.00 100 GLY A C 1
ATOM 751 O O . GLY A 1 100 ? -21.896 -5.339 37.707 1.00 57.00 100 GLY A O 1
ATOM 752 N N . ALA A 1 101 ? -23.632 -6.713 37.988 1.00 58.81 101 ALA A N 1
ATOM 753 C CA . ALA A 1 101 ? -22.821 -7.928 38.060 1.00 58.81 101 ALA A CA 1
ATOM 754 C C . ALA A 1 101 ? -22.125 -8.280 36.734 1.00 58.81 101 ALA A C 1
ATOM 756 O O . ALA A 1 101 ? -20.909 -8.448 36.727 1.00 58.81 101 ALA A O 1
ATOM 757 N N . ALA A 1 102 ? -22.861 -8.331 35.618 1.00 58.78 102 ALA A N 1
ATOM 758 C CA . ALA A 1 102 ? -22.321 -8.766 34.324 1.00 58.78 102 ALA A CA 1
ATOM 759 C C . ALA A 1 102 ? -21.293 -7.777 33.747 1.00 58.78 102 ALA A C 1
ATOM 761 O O . ALA A 1 102 ? -20.196 -8.175 33.359 1.00 58.78 102 ALA A O 1
ATOM 762 N N . ALA A 1 103 ? -21.597 -6.475 33.783 1.00 64.88 103 ALA A N 1
ATOM 763 C CA . ALA A 1 103 ? -20.667 -5.435 33.344 1.00 64.88 103 ALA A CA 1
ATOM 764 C C . ALA A 1 103 ? -19.393 -5.405 34.207 1.00 64.88 103 ALA A C 1
ATOM 766 O O . ALA A 1 103 ? -18.288 -5.305 33.681 1.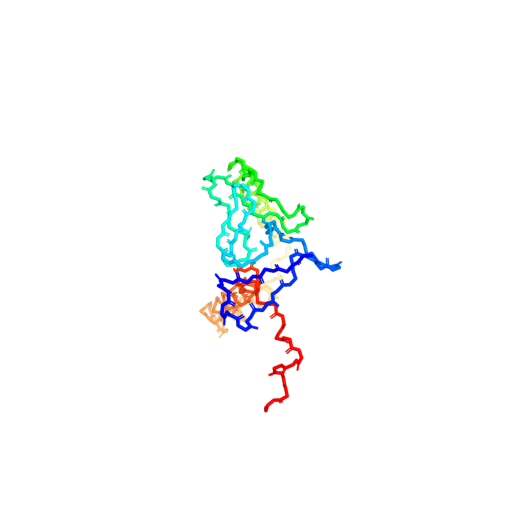00 64.88 103 ALA A O 1
ATOM 767 N N . ARG A 1 104 ? -19.518 -5.582 35.532 1.00 65.56 104 ARG A N 1
ATOM 768 C CA . ARG A 1 104 ? -18.351 -5.708 36.421 1.00 65.56 104 ARG A CA 1
ATOM 769 C C . ARG A 1 104 ? -17.552 -6.980 36.146 1.00 65.56 104 ARG A C 1
ATOM 771 O O . ARG A 1 104 ? -16.346 -6.955 36.354 1.00 65.56 104 ARG A O 1
ATOM 778 N N . LEU A 1 105 ? -18.183 -8.067 35.701 1.00 67.56 105 LEU A N 1
ATOM 779 C CA . LEU A 1 105 ? -17.506 -9.330 35.395 1.00 67.56 105 LEU A CA 1
ATOM 780 C C . LEU A 1 105 ? -16.599 -9.188 34.170 1.00 67.56 105 LEU A C 1
ATOM 782 O O . LEU A 1 105 ? -15.440 -9.589 34.226 1.00 67.56 105 LEU A O 1
ATOM 786 N N . ILE A 1 106 ? -17.095 -8.527 33.120 1.00 66.88 106 ILE A N 1
ATOM 787 C CA . ILE A 1 106 ? -16.323 -8.231 31.906 1.00 66.88 106 ILE A CA 1
ATOM 788 C C . ILE A 1 106 ? -15.154 -7.296 32.239 1.00 66.88 106 ILE A C 1
ATOM 790 O O . ILE A 1 106 ? -14.007 -7.618 31.936 1.00 66.88 106 ILE A O 1
ATOM 794 N N . THR A 1 107 ? -15.401 -6.187 32.944 1.00 68.75 107 THR A N 1
ATOM 795 C CA . THR A 1 107 ? -14.328 -5.257 33.333 1.00 68.75 107 THR A CA 1
ATOM 796 C C . THR A 1 107 ? -13.297 -5.926 34.242 1.00 68.75 107 THR A C 1
ATOM 798 O O . THR A 1 107 ? -12.098 -5.733 34.058 1.00 68.75 107 THR A O 1
ATOM 801 N N . ARG A 1 108 ? -13.727 -6.763 35.197 1.00 69.69 108 ARG A N 1
ATOM 802 C CA . ARG A 1 108 ? -12.812 -7.527 36.058 1.00 69.69 108 ARG A CA 1
ATOM 803 C C . ARG A 1 108 ? -12.000 -8.543 35.268 1.00 69.69 108 ARG A C 1
ATOM 805 O O . ARG A 1 108 ? -10.819 -8.680 35.554 1.00 69.69 108 ARG A O 1
ATOM 812 N N . ALA A 1 109 ? -12.586 -9.229 34.288 1.00 68.25 109 ALA A N 1
ATOM 813 C CA . ALA A 1 109 ? -11.862 -10.171 33.438 1.00 68.25 109 ALA A CA 1
ATOM 814 C C . ALA A 1 109 ? -10.781 -9.463 32.605 1.00 68.25 109 ALA A C 1
ATOM 816 O O . ALA A 1 109 ? -9.640 -9.919 32.575 1.00 68.25 109 ALA A O 1
ATOM 817 N N . VAL A 1 110 ? -11.104 -8.304 32.017 1.00 65.62 110 VAL A N 1
ATOM 818 C CA . VAL A 1 110 ? -10.153 -7.480 31.247 1.00 65.62 110 VAL A CA 1
ATOM 819 C C . VAL A 1 110 ? -9.032 -6.929 32.137 1.00 65.62 110 VAL A C 1
ATOM 821 O O . VAL A 1 110 ? -7.860 -7.015 31.776 1.00 65.62 110 VAL A O 1
ATOM 824 N N . VAL A 1 111 ? -9.358 -6.421 33.330 1.00 69.06 111 VAL A N 1
ATOM 825 C CA . VAL A 1 111 ? -8.354 -5.948 34.302 1.00 69.06 111 VAL A CA 1
ATOM 826 C C . VAL A 1 111 ? -7.491 -7.104 34.823 1.00 69.06 111 VAL A C 1
ATOM 828 O O . VAL A 1 111 ? -6.289 -6.925 34.997 1.00 69.06 111 VAL A O 1
ATOM 831 N N . ARG A 1 112 ? -8.066 -8.300 35.016 1.00 73.25 112 ARG A N 1
ATOM 832 C CA . ARG A 1 112 ? -7.360 -9.498 35.505 1.00 73.25 112 ARG A CA 1
ATOM 833 C C . ARG A 1 112 ? -6.409 -10.097 34.468 1.00 73.25 112 ARG A C 1
ATOM 835 O O . ARG A 1 112 ? -5.345 -10.570 34.853 1.00 73.25 112 ARG A O 1
ATOM 842 N N . LEU A 1 113 ? -6.756 -10.066 33.177 1.00 69.56 113 LEU A N 1
ATOM 843 C CA . LEU A 1 113 ? -5.809 -10.400 32.102 1.00 69.56 113 LEU A CA 1
ATOM 844 C C . LEU A 1 113 ? -4.679 -9.365 31.988 1.00 69.56 113 LEU A C 1
ATOM 846 O O . LEU A 1 113 ? -3.580 -9.696 31.543 1.00 69.56 113 LEU A O 1
ATOM 850 N N . GLY A 1 114 ? -4.945 -8.133 32.417 1.00 75.31 114 GLY A N 1
ATOM 851 C CA . GLY A 1 114 ? -4.022 -7.016 32.359 1.00 75.31 114 GLY A CA 1
ATOM 852 C C . GLY A 1 114 ? -4.148 -6.270 31.027 1.00 75.31 114 GLY A C 1
ATOM 853 O O . GLY A 1 114 ? -4.020 -6.881 29.960 1.00 75.31 114 GLY A O 1
ATOM 854 N N . PRO A 1 115 ? -4.347 -4.938 31.047 1.00 76.00 115 PRO A N 1
ATOM 855 C CA . PRO A 1 115 ? -4.498 -4.143 29.827 1.00 76.00 115 PRO A CA 1
ATOM 856 C C . PRO A 1 115 ? -3.272 -4.236 28.905 1.00 76.00 115 PRO A C 1
ATOM 858 O O . PRO A 1 115 ? -3.407 -4.105 27.691 1.00 76.00 115 PRO A O 1
ATOM 861 N N . SER A 1 116 ? -2.090 -4.525 29.456 1.00 79.31 116 SER A N 1
ATOM 862 C CA . SER A 1 116 ? -0.852 -4.734 28.702 1.00 79.31 116 SER A CA 1
ATOM 863 C C . SER A 1 116 ? -0.894 -5.969 27.800 1.00 79.31 116 SER A C 1
ATOM 865 O O . SER A 1 116 ? -0.469 -5.880 26.652 1.00 79.31 116 SER A O 1
ATOM 867 N N . LYS A 1 117 ? -1.443 -7.100 28.267 1.00 77.75 117 LYS A N 1
ATOM 868 C CA . LYS A 1 117 ? -1.509 -8.343 27.479 1.00 77.75 117 LYS A CA 1
ATOM 869 C C . LYS A 1 117 ? -2.515 -8.238 26.341 1.00 77.75 117 LYS A C 1
ATOM 871 O O . LYS A 1 117 ? -2.229 -8.652 25.223 1.00 77.75 117 LYS A O 1
ATOM 876 N N . VAL A 1 118 ? -3.670 -7.632 26.620 1.00 81.75 118 VAL A N 1
ATOM 877 C CA . VAL A 1 118 ? -4.698 -7.374 25.603 1.00 81.75 118 VAL A CA 1
ATOM 878 C C . VAL A 1 118 ? -4.164 -6.407 24.551 1.00 81.75 118 VAL A C 1
ATOM 880 O O . VAL A 1 118 ? -4.276 -6.681 23.359 1.00 81.75 118 VAL A O 1
ATOM 883 N N . LYS A 1 119 ? -3.516 -5.314 24.979 1.00 84.06 119 LYS A N 1
ATOM 884 C CA . LYS A 1 119 ? -2.874 -4.369 24.062 1.00 84.06 119 LYS A CA 1
ATOM 885 C C . LYS A 1 119 ? -1.830 -5.066 23.192 1.00 84.06 119 LYS A C 1
ATOM 887 O O . LYS A 1 119 ? -1.879 -4.890 21.984 1.00 84.06 119 LYS A O 1
ATOM 892 N N . LEU A 1 120 ? -0.955 -5.883 23.784 1.00 89.38 120 LEU A N 1
ATOM 893 C CA . LEU A 1 120 ? 0.085 -6.612 23.056 1.00 89.38 120 LEU A CA 1
ATOM 894 C C . LEU A 1 120 ? -0.501 -7.548 21.990 1.00 89.38 120 LEU A C 1
ATOM 896 O O . LEU A 1 120 ? -0.034 -7.534 20.855 1.00 89.38 120 LEU A O 1
ATOM 900 N N . ALA A 1 121 ? -1.541 -8.317 22.326 1.00 85.69 121 ALA A N 1
ATOM 901 C CA . ALA A 1 121 ? -2.207 -9.211 21.379 1.00 85.69 121 ALA A CA 1
ATOM 902 C C . ALA A 1 121 ? -2.837 -8.440 20.207 1.00 85.69 121 ALA A C 1
ATOM 904 O O . ALA A 1 121 ? -2.668 -8.817 19.048 1.00 85.69 121 ALA A O 1
ATOM 905 N N . VAL A 1 122 ? -3.510 -7.322 20.501 1.00 88.31 122 VAL A N 1
ATOM 906 C CA . VAL A 1 122 ? -4.119 -6.457 19.483 1.00 88.31 122 VAL A CA 1
ATOM 907 C C . VAL A 1 122 ? -3.053 -5.833 18.584 1.00 88.31 122 VAL A C 1
ATOM 909 O O . VAL A 1 122 ? -3.188 -5.878 17.365 1.00 88.31 122 VAL A O 1
ATOM 912 N N . THR A 1 123 ? -1.978 -5.284 19.153 1.00 91.06 123 THR A N 1
ATOM 913 C CA . THR A 1 123 ? -0.899 -4.681 18.359 1.00 91.06 123 THR A CA 1
ATOM 914 C C . THR A 1 123 ? -0.152 -5.720 17.534 1.00 91.06 123 THR A C 1
ATOM 916 O O . THR A 1 123 ? 0.183 -5.447 16.388 1.00 91.06 123 THR A O 1
ATOM 919 N N . PHE A 1 124 ? 0.069 -6.923 18.072 1.00 92.56 124 PHE A N 1
ATOM 920 C CA . PHE A 1 124 ? 0.701 -8.010 17.329 1.00 92.56 124 PHE A CA 1
ATOM 921 C C . PHE A 1 124 ? -0.135 -8.392 16.108 1.00 92.56 124 PHE A C 1
ATOM 923 O O . PHE A 1 124 ? 0.395 -8.437 15.004 1.00 92.56 124 PHE A O 1
ATOM 930 N N . TYR A 1 125 ? -1.447 -8.567 16.283 1.00 90.38 125 TYR A N 1
ATOM 931 C CA . TYR A 1 125 ? -2.366 -8.821 15.174 1.00 90.38 125 TYR A CA 1
ATOM 932 C C . TYR A 1 125 ? -2.366 -7.690 14.131 1.00 90.38 125 TYR A C 1
ATOM 934 O O . TYR A 1 125 ? -2.363 -7.947 12.927 1.00 90.38 125 TYR A O 1
ATOM 942 N N . GLN A 1 126 ? -2.347 -6.429 14.573 1.00 88.69 126 GLN A N 1
ATOM 943 C CA . GLN A 1 126 ? -2.274 -5.282 13.661 1.00 88.69 126 GLN A CA 1
ATOM 944 C C . GLN A 1 126 ? -0.997 -5.304 12.816 1.00 88.69 126 GLN A C 1
ATOM 946 O O . GLN A 1 126 ? -1.065 -5.089 11.610 1.00 88.69 126 GLN A O 1
ATOM 951 N N . VAL A 1 127 ? 0.153 -5.603 13.426 1.00 87.12 127 VAL A N 1
ATOM 952 C CA . VAL A 1 127 ? 1.430 -5.689 12.709 1.00 87.12 127 VAL A CA 1
ATOM 953 C C . VAL A 1 127 ? 1.428 -6.873 11.744 1.00 87.12 127 VAL A C 1
ATOM 955 O O . VAL A 1 127 ? 1.721 -6.695 10.566 1.00 87.12 127 VAL A O 1
ATOM 958 N N . THR A 1 128 ? 1.050 -8.072 12.197 1.00 86.75 128 THR A N 1
ATOM 959 C CA . THR A 1 128 ? 1.115 -9.280 11.359 1.00 86.75 128 THR A CA 1
ATOM 960 C C . THR A 1 128 ? 0.141 -9.247 10.186 1.00 86.75 12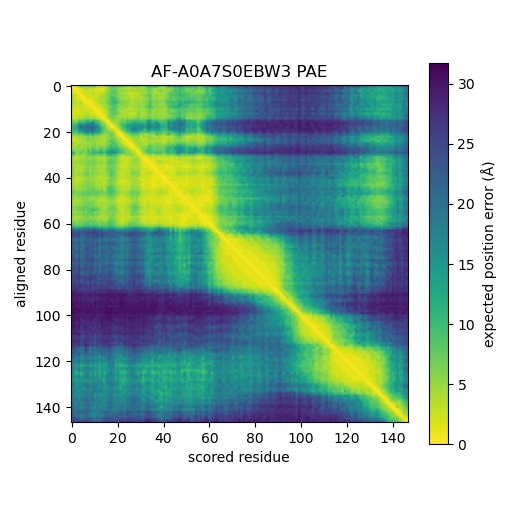8 THR A C 1
ATOM 962 O O . THR A 1 128 ? 0.490 -9.690 9.096 1.00 86.75 128 THR A O 1
ATOM 965 N N . SER A 1 129 ? -1.047 -8.666 10.360 1.00 83.06 129 SER A N 1
ATOM 966 C CA . SER A 1 129 ? -2.015 -8.500 9.267 1.00 83.06 129 SER A CA 1
ATOM 967 C C . SER A 1 129 ? -1.619 -7.430 8.238 1.00 83.06 129 SER A C 1
ATOM 969 O O . SER A 1 129 ? -2.149 -7.432 7.124 1.00 83.06 129 SER A O 1
ATOM 971 N N . ALA A 1 130 ? -0.690 -6.531 8.577 1.00 77.56 130 ALA A N 1
ATOM 972 C CA . ALA A 1 130 ? -0.182 -5.508 7.665 1.00 77.56 130 ALA A CA 1
ATOM 973 C C . ALA A 1 130 ? 0.981 -6.004 6.787 1.00 77.56 130 ALA A C 1
ATOM 975 O O . ALA A 1 130 ? 1.079 -5.578 5.640 1.00 77.56 130 ALA A O 1
ATOM 976 N N . ILE A 1 131 ? 1.805 -6.939 7.281 1.00 76.62 131 ILE A N 1
ATOM 977 C CA . ILE A 1 131 ? 2.973 -7.495 6.567 1.00 76.62 131 ILE A CA 1
ATOM 978 C C . ILE A 1 131 ? 2.671 -7.917 5.116 1.00 76.62 131 ILE A C 1
ATOM 980 O O . ILE A 1 131 ? 3.367 -7.436 4.220 1.00 76.62 131 ILE A O 1
ATOM 984 N N . PRO A 1 132 ? 1.659 -8.764 4.827 1.00 69.25 132 PRO A N 1
ATOM 985 C CA . PRO A 1 132 ? 1.425 -9.212 3.453 1.00 69.25 132 PRO A CA 1
ATOM 986 C C . PRO A 1 132 ? 1.011 -8.066 2.522 1.00 69.25 132 PRO A C 1
ATOM 988 O O . PRO A 1 132 ? 1.253 -8.137 1.325 1.00 69.25 132 PRO A O 1
ATOM 991 N N . LYS A 1 133 ? 0.422 -6.990 3.062 1.00 68.50 133 LYS A N 1
ATOM 992 C CA . LYS A 1 133 ? -0.004 -5.826 2.274 1.00 68.50 133 LYS A CA 1
ATOM 993 C C . LYS A 1 133 ? 1.156 -4.905 1.913 1.00 68.50 133 LYS A C 1
ATOM 995 O O . LYS A 1 133 ? 1.089 -4.238 0.890 1.00 68.50 133 LYS A O 1
ATOM 1000 N N . THR A 1 134 ? 2.177 -4.821 2.766 1.00 67.88 134 THR A N 1
ATOM 1001 C CA . THR A 1 134 ? 3.307 -3.901 2.568 1.00 67.88 134 THR A CA 1
ATOM 1002 C C . THR A 1 134 ? 4.475 -4.538 1.838 1.00 67.88 134 THR A C 1
ATOM 1004 O O . THR A 1 134 ? 5.177 -3.843 1.115 1.00 67.88 134 THR A O 1
ATOM 1007 N N . PHE A 1 135 ? 4.709 -5.833 2.046 1.00 68.75 135 PHE A N 1
ATOM 1008 C CA . PHE A 1 135 ? 5.897 -6.505 1.518 1.00 68.75 135 PHE A CA 1
ATOM 1009 C C . PHE A 1 135 ? 5.647 -7.312 0.254 1.00 68.75 135 PHE A C 1
ATOM 1011 O O . PHE A 1 135 ? 6.604 -7.863 -0.279 1.00 68.75 135 PHE A O 1
ATOM 1018 N N . ASP A 1 136 ? 4.398 -7.363 -0.216 1.00 61.50 136 ASP A N 1
ATOM 1019 C CA . ASP A 1 136 ? 4.033 -8.021 -1.467 1.00 61.50 136 ASP A CA 1
ATOM 1020 C C . ASP A 1 136 ? 4.687 -9.404 -1.604 1.00 61.50 136 ASP A C 1
ATOM 1022 O O . ASP A 1 136 ? 5.302 -9.757 -2.611 1.00 61.50 136 ASP A O 1
ATOM 1026 N N . ILE A 1 137 ? 4.645 -10.137 -0.486 1.00 63.16 137 ILE A N 1
ATOM 1027 C CA . ILE A 1 137 ? 5.250 -11.454 -0.362 1.00 63.16 137 ILE A CA 1
ATOM 1028 C C . ILE A 1 137 ? 4.322 -12.388 -1.120 1.00 63.16 137 ILE A C 1
ATOM 1030 O O . ILE A 1 137 ? 3.364 -12.923 -0.557 1.00 63.16 137 ILE A O 1
ATOM 1034 N N . ASP A 1 138 ? 4.587 -12.534 -2.413 1.00 59.62 138 ASP A N 1
ATOM 1035 C CA . ASP A 1 138 ? 4.010 -13.609 -3.198 1.00 59.62 138 ASP A CA 1
ATOM 1036 C C . ASP A 1 138 ? 4.323 -14.935 -2.476 1.00 59.62 138 ASP A C 1
ATOM 1038 O O . ASP A 1 138 ? 5.439 -15.106 -1.960 1.00 59.62 138 ASP A O 1
ATOM 1042 N N . PRO A 1 139 ? 3.357 -15.869 -2.375 1.00 61.97 139 PRO A N 1
ATOM 1043 C CA . PRO A 1 139 ? 3.644 -17.193 -1.848 1.00 61.97 139 PRO A CA 1
ATOM 1044 C C . PRO A 1 139 ? 4.825 -17.775 -2.624 1.00 61.97 139 PRO A C 1
ATOM 1046 O O . PRO A 1 139 ? 4.879 -17.663 -3.851 1.00 61.97 139 PRO A O 1
ATOM 1049 N N . LEU A 1 140 ? 5.785 -18.342 -1.887 1.00 55.00 140 LEU A N 1
ATOM 1050 C CA . LEU A 1 140 ? 7.014 -18.878 -2.459 1.00 55.00 140 LEU A CA 1
ATOM 1051 C C . LEU A 1 140 ? 6.644 -19.801 -3.636 1.00 55.00 140 LEU A C 1
ATOM 1053 O O . LEU A 1 140 ? 5.822 -20.702 -3.434 1.00 55.00 140 LEU A O 1
ATOM 1057 N N . PRO A 1 141 ? 7.181 -19.575 -4.850 1.00 59.59 141 PRO A N 1
ATOM 1058 C CA . PRO A 1 141 ? 6.909 -20.453 -5.978 1.00 59.59 141 PRO A CA 1
ATOM 1059 C C . PRO A 1 141 ? 7.223 -21.899 -5.586 1.00 59.59 141 PRO A C 1
ATOM 1061 O O . PRO A 1 141 ? 8.225 -22.148 -4.911 1.00 59.59 141 PRO A O 1
ATOM 1064 N N . SER A 1 142 ? 6.369 -22.840 -5.994 1.00 62.19 142 SER A N 1
ATOM 1065 C CA . SER A 1 142 ? 6.481 -24.267 -5.642 1.00 62.19 142 SER A CA 1
ATOM 1066 C C . SER A 1 142 ? 7.850 -24.865 -5.969 1.00 62.19 142 SER A C 1
ATOM 1068 O O . SER A 1 142 ? 8.293 -25.780 -5.286 1.00 62.19 142 SER A O 1
ATOM 1070 N N . ASP A 1 143 ? 8.548 -24.287 -6.942 1.00 64.94 143 ASP A N 1
ATOM 1071 C CA . ASP A 1 143 ? 9.885 -24.690 -7.382 1.00 64.94 143 ASP A CA 1
ATOM 1072 C C . ASP A 1 143 ? 10.963 -24.522 -6.291 1.00 64.94 143 ASP A C 1
ATOM 1074 O O . ASP A 1 143 ? 12.032 -25.118 -6.380 1.00 64.94 143 ASP A O 1
ATOM 1078 N N . PHE A 1 144 ? 10.691 -23.728 -5.247 1.00 56.34 144 PHE A N 1
ATOM 1079 C CA . PHE A 1 144 ? 11.575 -23.525 -4.091 1.00 56.34 144 PHE A CA 1
ATOM 1080 C C . PHE A 1 144 ? 11.058 -24.179 -2.803 1.00 56.34 144 PHE A C 1
ATOM 1082 O O . PHE A 1 144 ? 11.700 -24.059 -1.760 1.00 56.34 144 PHE A O 1
ATOM 1089 N N . ALA A 1 145 ? 9.895 -24.834 -2.846 1.00 54.44 145 ALA A N 1
ATOM 1090 C CA . ALA A 1 145 ? 9.318 -25.529 -1.696 1.00 54.44 145 ALA A CA 1
ATOM 1091 C C . ALA A 1 145 ? 9.847 -26.970 -1.541 1.00 54.44 145 ALA A C 1
A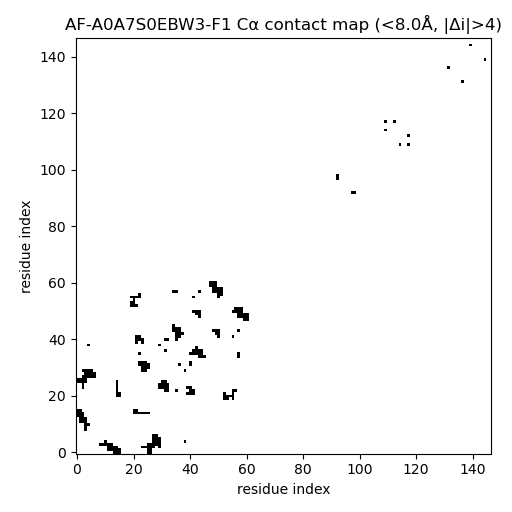TOM 1093 O O . ALA A 1 145 ? 9.602 -27.593 -0.510 1.00 54.44 145 ALA A O 1
ATOM 1094 N N . GLU A 1 146 ? 10.577 -27.481 -2.538 1.00 49.12 146 GLU A N 1
ATOM 1095 C CA . GLU A 1 146 ? 11.145 -28.836 -2.572 1.00 49.12 146 GLU A CA 1
ATOM 1096 C C . GLU A 1 146 ? 12.681 -28.835 -2.442 1.00 49.12 146 GLU A C 1
ATOM 1098 O O . GLU A 1 146 ? 13.391 -29.327 -3.320 1.00 49.12 146 GLU A O 1
ATOM 1103 N N . VAL A 1 147 ? 13.206 -28.285 -1.340 1.00 45.41 147 VAL A N 1
ATOM 1104 C CA . VAL A 1 147 ? 14.600 -28.527 -0.911 1.00 45.41 147 VAL A CA 1
ATOM 1105 C C . VAL A 1 147 ? 14.619 -29.165 0.467 1.00 45.41 147 VAL A C 1
ATOM 1107 O O . VAL A 1 147 ? 13.972 -28.603 1.379 1.00 45.41 147 VAL A O 1
#

Mean predicted aligned error: 15.58 Å

Sequence (147 aa):
EYWRISSTSLDVRKCRGDTAYTPCAGGAAASCADHHGGPKCEVCTTEGYYFDKADAACKQCPEGAMPVIIGIVGLFSVISAISLLRFLLSTRIHQFKRIGAAARLITRAVVRLGPSKVKLAVTFYQVTSAIPKTFDIDPLPSDFAEV

Organism: NCBI:txid33657

pLDDT: mean 75.76, std 12.55, range [45.41, 93.56]

Solvent-accessible surface area (backbone atoms only — not comparable to full-atom values): 8533 Å² total; per-residue (Å²): 101,45,32,18,72,35,86,82,51,86,64,72,44,69,27,62,53,100,86,47,52,37,36,45,67,33,46,69,53,56,46,38,35,92,64,32,27,73,98,65,20,62,36,43,72,50,86,67,38,41,57,38,67,90,76,35,40,70,38,73,53,77,73,78,58,60,69,52,50,52,51,51,53,51,50,51,52,52,53,48,51,53,50,49,49,49,49,56,46,47,61,47,36,75,76,38,84,72,70,58,59,65,61,49,49,53,54,49,51,49,58,70,67,30,65,66,54,58,48,49,54,53,52,50,52,56,52,61,70,41,46,62,77,75,63,67,65,66,78,78,58,71,90,72,72,80,121

Nearest PDB structures (foldseek):
  7alt-assembly1_A  TM=3.707E-01  e=2.907E+00  Drosophila melanogaster
  7alt-assembly2_B  TM=3.087E-01  e=1.613E+00  Drosophila melanogaster

Radius of gyration: 26.03 Å; Cα contacts (8 Å, |Δi|>4): 132; chains: 1; bounding box: 58×44×64 Å